Protein AF-A0A1H4GAB3-F1 (afdb_monomer)

Solvent-accessible surface area (backbone atoms only — not comparable to full-atom values): 7326 Å² total; per-residue (Å²): 144,72,81,86,71,78,68,87,89,89,73,86,90,67,103,61,86,78,72,43,73,64,58,60,51,48,52,50,49,48,58,62,73,62,64,59,84,82,73,85,78,91,71,59,68,68,58,52,49,51,49,40,30,47,76,73,65,69,57,64,58,93,62,44,6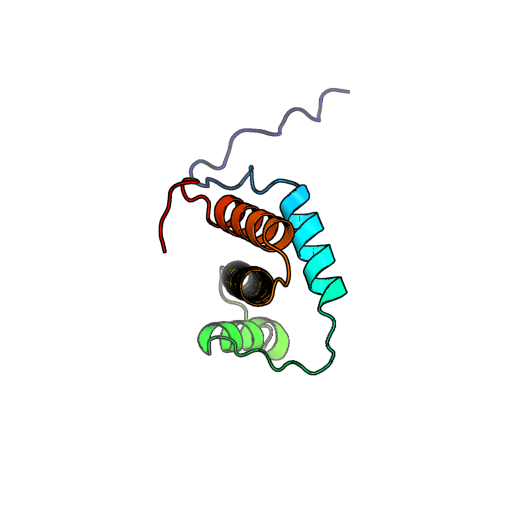8,57,52,48,52,53,54,50,49,57,51,50,52,52,51,52,52,49,52,39,50,49,51,29,75,67,41,92,45,71,69,59,22,50,52,31,47,49,58,46,33,67,71,68,72,51,63,92,84,66,81,132

Secondary structure (DSSP, 8-state):
--TT---S-S--S---TTS-HHHHHHHHHHHHHT--TT------HHHHHHHHHHHTS--PPTTHHHHHHHHHHHHHHHHHHHHHHHHHHH-SSHHHHHHHHHHHHHHHT--TT---

pLDDT: mean 71.31, std 19.19, range [31.7, 94.88]

Mean predicted aligned error: 12.26 Å

Foldseek 3Di:
DPPPPPPDDDDDDDPPPPCDPVVVVVLVVCVVVPPPPPDDADADPVLVVLVCCVPPVVNHDPCSVVVNVVRVVVSSLVVVLVVLVVQLVPPPDPVSNVVSLVVNCVSVVHDPPDDD

Sequence (116 aa):
MVIYLIYVFSCDDYDGIFYTIEYRHYRHSILKGNKKMGKQVQIPYELFMDLVYLFVLEIPDEGTHEKIVDGLNKKIDKIIMHELYEKYKTAPTEEEREKARQEYIDKRGVFENFRW

Radius of gyration: 18.62 Å; Cα contacts (8 Å, |Δi|>4): 46; chains: 1; bounding box: 51×41×44 Å

Structure (mmCIF, N/CA/C/O backbone):
data_AF-A0A1H4GAB3-F1
#
_entry.id   AF-A0A1H4GAB3-F1
#
loop_
_atom_site.group_PDB
_atom_site.id
_atom_site.type_symbol
_atom_site.label_atom_id
_atom_site.label_alt_id
_atom_site.label_comp_id
_atom_site.label_asym_id
_atom_site.label_entity_id
_atom_site.label_seq_id
_atom_site.pdbx_PDB_ins_code
_atom_site.Cartn_x
_atom_site.Cartn_y
_atom_site.Cartn_z
_atom_site.occupancy
_atom_site.B_iso_or_equiv
_atom_site.auth_seq_id
_atom_site.auth_comp_id
_atom_site.auth_asym_id
_atom_site.auth_atom_id
_atom_site.pdbx_PDB_model_num
ATOM 1 N N . MET A 1 1 ? 36.286 19.489 8.077 1.00 45.97 1 MET A N 1
ATOM 2 C CA . MET A 1 1 ? 35.202 18.998 8.957 1.00 45.97 1 MET A CA 1
ATOM 3 C C . MET A 1 1 ? 33.907 19.801 8.739 1.00 45.97 1 MET A C 1
ATOM 5 O O . MET A 1 1 ? 33.292 20.225 9.701 1.00 45.97 1 MET A O 1
ATOM 9 N N . VAL A 1 2 ? 33.503 20.033 7.474 1.00 34.25 2 VAL A N 1
ATOM 10 C CA . VAL A 1 2 ? 32.290 20.814 7.103 1.00 34.25 2 VAL A CA 1
ATOM 11 C C . VAL A 1 2 ? 31.650 20.285 5.794 1.00 34.25 2 VAL A C 1
ATOM 13 O O . VAL A 1 2 ? 30.894 20.976 5.134 1.00 34.25 2 VAL A O 1
ATOM 16 N N . ILE A 1 3 ? 31.945 19.044 5.379 1.00 38.69 3 ILE A N 1
ATOM 17 C CA . ILE A 1 3 ? 31.460 18.493 4.088 1.00 38.69 3 ILE A CA 1
ATOM 18 C C . ILE A 1 3 ? 30.063 17.834 4.226 1.00 38.69 3 ILE A C 1
ATOM 20 O O . ILE A 1 3 ? 29.459 17.427 3.245 1.00 38.69 3 ILE A O 1
ATOM 24 N N . TYR A 1 4 ? 29.476 17.801 5.428 1.00 37.25 4 TYR A N 1
ATOM 25 C CA . TYR A 1 4 ? 28.136 17.234 5.673 1.00 37.25 4 TYR A CA 1
ATOM 26 C C . TYR A 1 4 ? 26.968 18.218 5.459 1.00 37.25 4 TYR A C 1
ATOM 28 O O . TYR A 1 4 ? 25.848 17.941 5.875 1.00 37.25 4 TYR A O 1
ATOM 36 N N . LEU A 1 5 ? 27.208 19.361 4.811 1.00 33.25 5 LEU A N 1
ATOM 37 C CA . LEU A 1 5 ? 26.214 20.425 4.599 1.00 33.25 5 LEU A CA 1
ATOM 38 C C . LEU A 1 5 ? 25.865 20.650 3.117 1.00 33.25 5 LEU A C 1
ATOM 40 O O . LEU A 1 5 ? 25.513 21.753 2.723 1.00 33.25 5 LEU A O 1
ATOM 44 N N . ILE A 1 6 ? 25.933 19.595 2.300 1.00 38.66 6 ILE A N 1
ATOM 45 C CA . ILE A 1 6 ? 25.318 19.564 0.957 1.00 38.66 6 ILE A CA 1
ATOM 46 C C . ILE A 1 6 ? 24.215 18.494 0.934 1.00 38.66 6 ILE A C 1
ATOM 48 O O . ILE A 1 6 ? 24.061 17.708 0.006 1.00 38.66 6 ILE A O 1
ATOM 52 N N . TYR A 1 7 ? 23.468 18.427 2.034 1.00 36.25 7 TYR A N 1
ATOM 53 C CA . TYR A 1 7 ? 22.049 18.121 1.953 1.00 36.25 7 TYR A CA 1
ATOM 54 C C . TYR A 1 7 ? 21.365 19.443 1.588 1.00 36.25 7 TYR A C 1
ATOM 56 O O . TYR A 1 7 ? 21.789 20.490 2.068 1.00 36.25 7 TYR A O 1
ATOM 64 N N . VAL A 1 8 ? 20.291 19.373 0.813 1.00 39.09 8 VAL A N 1
ATOM 65 C CA . VAL A 1 8 ? 19.452 20.482 0.336 1.00 39.09 8 VAL A CA 1
ATOM 66 C C . VAL A 1 8 ? 19.890 21.104 -1.010 1.00 39.09 8 VAL A C 1
ATOM 68 O O . VAL A 1 8 ? 20.992 21.616 -1.167 1.00 39.09 8 VAL A O 1
ATOM 71 N N . PHE A 1 9 ? 18.928 21.082 -1.943 1.00 31.70 9 PHE A N 1
ATOM 72 C CA . PHE A 1 9 ? 18.846 21.749 -3.253 1.00 31.70 9 PHE A CA 1
ATOM 73 C C . PHE A 1 9 ? 19.380 21.036 -4.508 1.00 31.70 9 PHE A C 1
ATOM 75 O O . PHE A 1 9 ? 20.269 21.522 -5.201 1.00 31.70 9 PHE A O 1
ATOM 82 N N . SER A 1 10 ? 18.712 19.940 -4.889 1.00 31.88 10 SER A N 1
ATOM 83 C CA . SER A 1 10 ? 18.075 19.842 -6.223 1.00 31.88 10 SER A CA 1
ATOM 84 C C . SER A 1 10 ? 17.135 18.636 -6.288 1.00 31.88 10 SER A C 1
ATOM 86 O O . SER A 1 10 ? 17.535 17.547 -6.686 1.00 31.88 10 SER A O 1
ATOM 88 N N . CYS A 1 11 ? 15.897 18.836 -5.847 1.00 32.53 11 CYS A N 1
ATOM 89 C CA . CYS A 1 11 ? 14.709 18.092 -6.276 1.00 32.53 11 CYS A CA 1
ATOM 90 C C . CYS A 1 11 ? 13.516 18.935 -5.831 1.00 32.53 11 CYS A C 1
ATOM 92 O O . CYS A 1 11 ? 13.011 18.774 -4.721 1.00 32.53 11 CYS A O 1
ATOM 94 N N . ASP A 1 12 ? 13.154 19.903 -6.667 1.00 38.38 12 ASP A N 1
ATOM 95 C CA . ASP A 1 12 ? 11.823 20.488 -6.621 1.00 38.38 12 ASP A CA 1
ATOM 96 C C . ASP A 1 12 ? 10.836 19.411 -7.109 1.00 38.38 12 ASP A C 1
ATOM 98 O O . ASP A 1 12 ? 11.133 18.687 -8.060 1.00 38.38 12 ASP A O 1
ATOM 102 N N . ASP A 1 13 ? 9.710 19.301 -6.402 1.00 40.03 13 ASP A N 1
ATOM 103 C CA . ASP A 1 13 ? 8.580 18.379 -6.602 1.00 40.03 13 ASP A CA 1
ATOM 104 C C . ASP A 1 13 ? 8.736 16.931 -6.108 1.00 40.03 13 ASP A C 1
ATOM 106 O O . ASP A 1 13 ? 8.669 15.999 -6.893 1.00 40.03 13 ASP A O 1
ATOM 110 N N . TYR A 1 14 ? 8.827 16.717 -4.788 1.00 37.03 14 TYR A N 1
ATOM 111 C CA . TYR A 1 14 ? 8.202 15.554 -4.129 1.00 37.03 14 TYR A CA 1
ATOM 112 C C . TYR A 1 14 ? 8.000 15.825 -2.629 1.00 37.03 14 TYR A C 1
ATOM 114 O O . TYR A 1 14 ? 8.960 15.997 -1.874 1.00 37.03 14 TYR A O 1
ATOM 122 N N . ASP A 1 15 ? 6.743 15.768 -2.183 1.00 41.25 15 ASP A N 1
ATOM 123 C CA . ASP A 1 15 ? 6.280 15.712 -0.786 1.00 41.25 15 ASP A CA 1
ATOM 124 C C . ASP A 1 15 ? 6.744 14.415 -0.070 1.00 41.25 15 ASP A C 1
ATOM 126 O O . ASP A 1 15 ? 5.943 13.603 0.395 1.00 41.25 15 ASP A O 1
ATOM 130 N N . GLY A 1 16 ? 8.053 14.141 -0.046 1.00 38.84 16 GLY A N 1
ATOM 131 C CA . GLY A 1 16 ? 8.583 12.786 0.164 1.00 38.84 16 GLY A CA 1
ATOM 132 C C . GLY A 1 16 ? 9.556 12.591 1.326 1.00 38.84 16 GLY A C 1
ATOM 133 O O . GLY A 1 16 ? 9.875 11.450 1.654 1.00 38.84 16 GLY A O 1
ATOM 134 N N . ILE A 1 17 ? 10.041 13.651 1.980 1.00 34.53 17 ILE A N 1
ATOM 135 C CA . ILE A 1 17 ? 11.121 13.522 2.987 1.00 34.53 17 ILE A CA 1
ATOM 136 C C . ILE A 1 17 ? 10.583 13.420 4.429 1.00 34.53 17 ILE A C 1
ATOM 138 O O . ILE A 1 17 ? 11.324 13.107 5.358 1.00 34.53 17 ILE A O 1
ATOM 142 N N . PHE A 1 18 ? 9.266 13.541 4.621 1.00 32.56 18 PHE A N 1
ATOM 143 C CA . PHE A 1 18 ? 8.596 13.274 5.901 1.00 32.56 18 PHE A CA 1
ATOM 144 C C . PHE A 1 18 ? 7.858 11.921 5.932 1.00 32.56 18 PHE A C 1
ATOM 146 O O . PHE A 1 18 ? 6.948 11.719 6.726 1.00 32.56 18 PHE A O 1
ATOM 153 N N . TYR A 1 19 ? 8.270 10.942 5.118 1.00 41.41 19 TYR A N 1
ATOM 154 C CA . TYR A 1 19 ? 8.019 9.530 5.434 1.00 41.41 19 TYR A CA 1
ATOM 155 C C . TYR A 1 19 ? 9.003 9.119 6.536 1.00 41.41 19 TYR A C 1
ATOM 157 O O . TYR A 1 19 ? 10.085 8.591 6.282 1.00 41.41 19 TYR A O 1
ATOM 165 N N . THR A 1 20 ? 8.663 9.480 7.772 1.00 41.75 20 THR A N 1
ATOM 166 C CA . THR A 1 20 ? 9.541 9.412 8.943 1.00 41.75 20 THR A CA 1
ATOM 167 C C . THR A 1 20 ? 10.111 8.006 9.176 1.00 41.75 20 THR A C 1
ATOM 169 O O . THR A 1 20 ? 9.541 6.980 8.801 1.00 41.75 20 THR A O 1
ATOM 172 N N . ILE A 1 21 ? 11.269 7.946 9.837 1.00 50.56 21 ILE A N 1
ATOM 173 C CA . ILE A 1 21 ? 11.984 6.718 10.233 1.00 50.56 21 ILE A CA 1
ATOM 174 C C . ILE A 1 21 ? 11.058 5.698 10.934 1.00 50.56 21 ILE A C 1
ATOM 176 O O . ILE A 1 21 ? 11.239 4.486 10.782 1.00 50.56 21 ILE A O 1
ATOM 180 N N . GLU A 1 22 ? 10.023 6.174 11.630 1.00 46.62 22 GLU A N 1
ATOM 181 C CA . GLU A 1 22 ? 8.980 5.354 12.253 1.00 46.62 22 GLU A CA 1
ATOM 182 C C . GLU A 1 22 ? 8.183 4.523 11.241 1.00 46.62 22 GLU A C 1
ATOM 184 O O . GLU A 1 22 ? 7.903 3.351 11.491 1.00 46.62 22 GLU A O 1
ATOM 189 N N . TYR A 1 23 ? 7.888 5.067 10.057 1.00 53.12 23 TYR A N 1
ATOM 190 C CA . TYR A 1 23 ? 7.148 4.367 9.007 1.00 53.12 23 TYR A CA 1
ATOM 191 C C . TYR A 1 23 ? 7.940 3.181 8.446 1.00 53.12 23 TYR A C 1
ATOM 193 O O . TYR A 1 23 ? 7.383 2.098 8.243 1.00 53.12 23 TYR A O 1
ATOM 201 N N . ARG A 1 24 ? 9.259 3.344 8.264 1.00 57.72 24 ARG A N 1
ATOM 202 C CA . ARG A 1 24 ? 10.162 2.254 7.858 1.00 57.72 24 ARG A CA 1
ATOM 203 C C . ARG A 1 24 ? 10.277 1.194 8.962 1.00 57.72 24 ARG A C 1
ATOM 205 O O . ARG A 1 24 ? 10.242 0.003 8.654 1.00 57.72 24 ARG A O 1
ATOM 212 N N . HIS A 1 25 ? 10.357 1.604 10.232 1.00 56.56 25 HIS A N 1
ATOM 213 C CA . HIS A 1 25 ? 10.415 0.688 11.379 1.00 56.56 25 HIS A CA 1
ATOM 214 C C . HIS A 1 25 ? 9.115 -0.116 11.548 1.00 56.56 25 HIS A C 1
ATOM 216 O O . HIS A 1 25 ? 9.159 -1.335 11.710 1.00 56.56 25 HIS A O 1
ATOM 222 N N . TYR A 1 26 ? 7.960 0.539 11.428 1.00 61.62 26 TYR A N 1
ATOM 223 C CA . TYR A 1 26 ? 6.640 -0.088 11.486 1.00 61.62 26 TYR A CA 1
ATOM 224 C C . TYR A 1 26 ? 6.399 -1.041 10.311 1.00 61.62 26 TYR A C 1
ATOM 226 O O . TYR A 1 26 ? 5.919 -2.158 10.481 1.00 61.62 26 TYR A O 1
ATOM 234 N N . ARG A 1 27 ? 6.769 -0.634 9.093 1.00 66.75 27 ARG A N 1
ATOM 235 C CA . ARG A 1 27 ? 6.694 -1.497 7.907 1.00 66.75 27 ARG A CA 1
ATOM 236 C C . ARG A 1 27 ? 7.537 -2.757 8.095 1.00 66.75 27 ARG A C 1
ATOM 238 O O . ARG A 1 27 ? 7.082 -3.852 7.781 1.00 66.75 27 ARG A O 1
ATOM 245 N N . HIS A 1 28 ? 8.730 -2.620 8.671 1.00 64.75 28 HIS A N 1
ATOM 246 C CA . HIS A 1 28 ? 9.597 -3.751 9.001 1.00 64.75 28 HIS A CA 1
ATOM 247 C C . HIS A 1 28 ? 9.020 -4.643 10.108 1.00 64.75 28 HIS A C 1
ATOM 249 O O . HIS A 1 28 ? 9.109 -5.865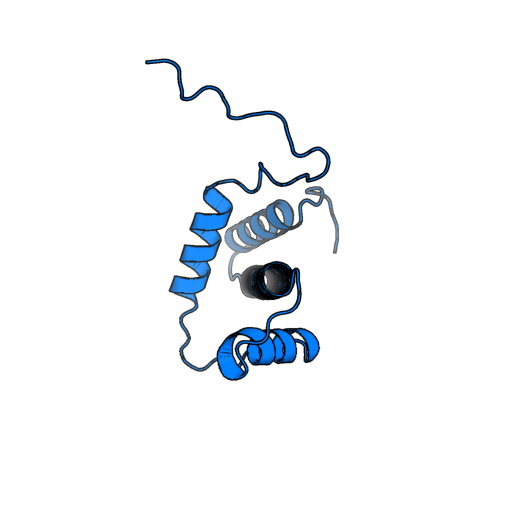 10.004 1.00 64.75 28 HIS A O 1
ATOM 255 N N . SER A 1 29 ? 8.406 -4.068 11.148 1.00 62.38 29 SER A N 1
ATOM 256 C CA . SER A 1 29 ? 7.807 -4.832 12.251 1.00 62.38 29 SER A CA 1
ATOM 257 C C . SER A 1 29 ? 6.540 -5.580 11.825 1.00 62.38 29 SER A C 1
ATOM 259 O O . SER A 1 29 ? 6.391 -6.749 12.180 1.00 62.38 29 SER A O 1
ATOM 261 N N . ILE A 1 30 ? 5.685 -4.976 10.993 1.00 63.09 30 ILE A N 1
ATOM 262 C CA . ILE A 1 30 ? 4.508 -5.632 10.406 1.00 63.09 30 ILE A CA 1
ATOM 263 C C . ILE A 1 30 ? 4.921 -6.738 9.439 1.00 63.09 30 ILE A C 1
ATOM 265 O O . ILE A 1 30 ? 4.453 -7.864 9.583 1.00 63.09 30 ILE A O 1
ATOM 269 N N . LEU A 1 31 ? 5.845 -6.477 8.507 1.00 65.12 31 LEU A N 1
ATOM 270 C CA . LEU A 1 31 ? 6.317 -7.511 7.578 1.00 65.12 31 LEU A CA 1
ATOM 271 C C . LEU A 1 31 ? 7.003 -8.678 8.311 1.00 65.12 31 LEU A C 1
ATOM 273 O O . LEU A 1 31 ? 6.857 -9.829 7.903 1.00 65.12 31 LEU A O 1
ATOM 277 N N . LYS A 1 32 ? 7.705 -8.416 9.423 1.00 6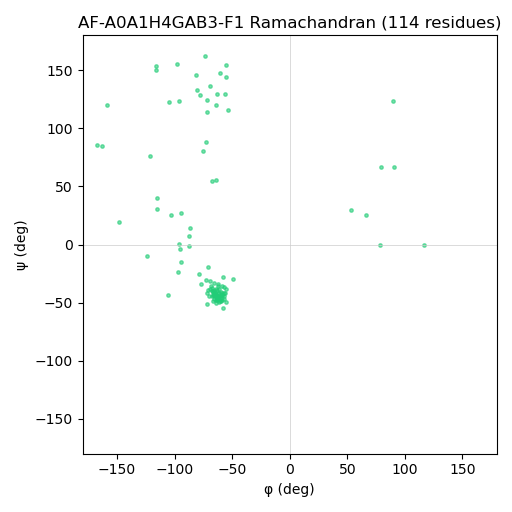3.62 32 LYS A N 1
ATOM 278 C CA . LYS A 1 32 ? 8.263 -9.470 10.287 1.00 63.62 32 LYS A CA 1
ATOM 279 C C . LYS A 1 32 ? 7.196 -10.221 11.087 1.00 63.62 32 LYS A C 1
ATOM 281 O O . LYS A 1 32 ? 7.289 -11.442 11.195 1.00 63.62 32 LYS A O 1
ATOM 286 N N . GLY A 1 33 ? 6.206 -9.521 11.644 1.00 56.81 33 GLY A N 1
ATOM 287 C CA . GLY A 1 33 ? 5.130 -10.102 12.455 1.00 56.81 33 GLY A CA 1
ATOM 288 C C . GLY A 1 33 ? 4.101 -10.887 11.637 1.00 56.81 33 GLY A C 1
ATOM 289 O O . GLY A 1 33 ? 3.569 -11.887 12.110 1.00 56.81 33 GLY A O 1
ATOM 290 N N . ASN A 1 34 ? 3.875 -10.496 10.380 1.00 58.34 34 ASN A N 1
ATOM 291 C CA . ASN A 1 34 ? 2.974 -11.165 9.441 1.00 58.34 34 ASN A CA 1
ATOM 292 C C . ASN A 1 34 ? 3.689 -12.168 8.530 1.00 58.34 34 ASN A C 1
ATOM 294 O O . ASN A 1 34 ? 3.200 -12.472 7.441 1.00 58.34 34 ASN A O 1
ATOM 298 N N . LYS A 1 35 ? 4.815 -12.744 8.976 1.00 54.91 35 LYS A N 1
ATOM 299 C CA . LYS A 1 35 ? 5.466 -13.891 8.324 1.00 54.91 35 LYS A CA 1
ATOM 300 C C . LYS A 1 35 ? 4.595 -15.158 8.439 1.00 54.91 35 LYS A C 1
ATOM 302 O O . LYS A 1 35 ? 5.034 -16.200 8.911 1.00 54.91 35 LYS A O 1
ATOM 307 N N . LYS A 1 36 ? 3.336 -15.091 8.000 1.00 57.19 36 LYS A N 1
ATOM 308 C CA . LYS A 1 36 ? 2.515 -16.247 7.652 1.00 57.19 36 LYS A CA 1
ATOM 309 C C . LYS A 1 36 ? 3.072 -16.776 6.336 1.00 57.19 36 LYS A C 1
ATOM 311 O O . LYS A 1 36 ? 2.676 -16.337 5.257 1.00 57.19 36 LYS A O 1
ATOM 316 N N . MET A 1 37 ? 4.058 -17.664 6.440 1.00 48.72 37 MET A N 1
ATOM 317 C CA . MET A 1 37 ? 4.583 -18.391 5.288 1.00 48.72 37 MET A CA 1
ATOM 318 C C . MET A 1 37 ? 3.403 -19.077 4.584 1.00 48.72 37 MET A C 1
ATOM 320 O O . MET A 1 37 ? 2.727 -19.897 5.198 1.00 48.72 37 MET A O 1
ATOM 324 N N . GLY A 1 38 ? 3.105 -18.680 3.342 1.00 58.19 38 GLY A N 1
ATOM 325 C CA . GLY A 1 38 ? 2.036 -19.279 2.530 1.00 58.19 38 GLY A CA 1
ATOM 326 C C . GLY A 1 38 ? 0.860 -18.373 2.143 1.00 58.19 38 GLY A C 1
ATOM 327 O O . GLY A 1 38 ? -0.030 -18.837 1.436 1.00 58.19 38 GLY A O 1
ATOM 328 N N . LYS A 1 39 ? 0.821 -17.090 2.536 1.00 71.31 39 LYS A N 1
ATOM 329 C CA . LYS A 1 39 ? -0.176 -16.156 1.975 1.00 71.31 39 LYS A CA 1
ATOM 330 C C . LYS A 1 39 ? 0.172 -15.824 0.519 1.00 71.31 39 LYS A C 1
ATOM 332 O O . LYS A 1 39 ? 1.177 -15.166 0.259 1.00 71.31 39 LYS A O 1
ATOM 337 N N . GLN A 1 40 ? -0.672 -16.246 -0.420 1.00 79.88 40 GLN A N 1
ATOM 338 C CA . GLN A 1 40 ? -0.554 -15.843 -1.821 1.00 79.88 40 GLN A CA 1
ATOM 339 C C . GLN A 1 40 ? -0.970 -14.375 -1.974 1.00 79.88 40 GLN A C 1
ATOM 341 O O . GLN A 1 40 ? -2.073 -13.984 -1.594 1.00 79.88 40 GLN A O 1
ATOM 346 N N . VAL A 1 41 ? -0.082 -13.558 -2.540 1.00 82.19 41 VAL A N 1
ATOM 347 C CA . VAL A 1 41 ? -0.327 -12.133 -2.781 1.00 82.19 41 VAL A CA 1
ATOM 348 C C . VAL A 1 41 ? -0.587 -11.921 -4.268 1.00 82.19 41 VAL A C 1
ATOM 350 O O . VAL A 1 41 ? 0.252 -12.247 -5.099 1.00 82.19 41 VAL A O 1
ATOM 353 N N . GLN A 1 42 ? -1.745 -11.351 -4.606 1.00 89.50 42 GLN A N 1
ATOM 354 C CA . GLN A 1 42 ? -2.047 -10.944 -5.980 1.00 89.50 42 GLN A CA 1
ATOM 355 C C . GLN A 1 42 ? -1.341 -9.628 -6.313 1.00 89.50 42 GLN A C 1
ATOM 357 O O . GLN A 1 42 ? -1.493 -8.644 -5.581 1.00 89.50 42 GLN A O 1
ATOM 362 N N . ILE A 1 43 ? -0.612 -9.596 -7.423 1.00 91.19 43 ILE A N 1
ATOM 363 C CA . ILE A 1 43 ? 0.039 -8.396 -7.956 1.00 91.19 43 ILE A CA 1
ATOM 364 C C . ILE A 1 43 ? -0.559 -8.038 -9.322 1.00 91.19 43 ILE A C 1
ATOM 366 O O . ILE A 1 43 ? -1.029 -8.939 -10.020 1.00 91.19 43 ILE A O 1
ATOM 370 N N . PRO A 1 44 ? -0.591 -6.746 -9.699 1.00 92.12 44 PRO A N 1
ATOM 371 C CA . PRO A 1 44 ? -0.993 -6.340 -11.041 1.00 92.12 44 PRO A CA 1
ATOM 372 C C . PRO A 1 44 ? -0.142 -7.031 -12.108 1.00 92.12 44 PRO A C 1
ATOM 374 O O . PRO A 1 44 ? 1.057 -7.228 -11.906 1.00 92.12 44 PRO A O 1
ATOM 377 N N . TYR A 1 45 ? -0.760 -7.367 -13.240 1.00 92.88 45 TYR A N 1
ATOM 378 C CA . TYR A 1 45 ? -0.075 -8.047 -14.340 1.00 92.88 45 TYR A CA 1
ATOM 379 C C . TYR A 1 45 ? 1.109 -7.233 -14.875 1.00 92.88 45 TYR A C 1
ATOM 381 O O . TYR A 1 45 ? 2.189 -7.780 -15.049 1.00 92.88 45 TYR A O 1
ATOM 389 N N . GLU A 1 46 ? 0.935 -5.923 -15.050 1.00 92.94 46 GLU A N 1
ATOM 390 C CA . GLU A 1 46 ? 1.994 -5.019 -15.519 1.00 92.94 46 GLU A CA 1
ATOM 391 C C . GLU A 1 46 ? 3.213 -5.048 -14.589 1.00 92.94 46 GLU A C 1
ATOM 393 O O . GLU A 1 46 ? 4.324 -5.296 -15.039 1.00 92.94 46 GLU A O 1
ATOM 398 N N . LEU A 1 47 ? 2.992 -4.948 -13.273 1.00 93.56 47 LEU A N 1
ATOM 399 C CA . LEU A 1 47 ? 4.065 -5.038 -12.279 1.00 93.56 47 LEU A CA 1
ATOM 400 C C . LEU A 1 47 ? 4.770 -6.403 -12.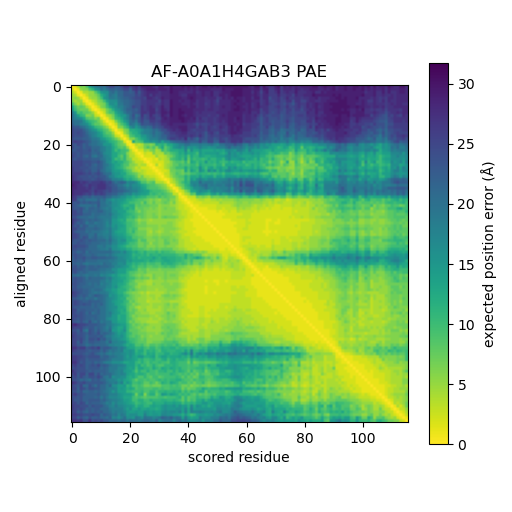308 1.00 93.56 47 LEU A C 1
ATOM 402 O O . LEU A 1 47 ? 5.974 -6.486 -12.088 1.00 93.56 47 LEU A O 1
ATOM 406 N N . PHE A 1 48 ? 4.032 -7.487 -12.561 1.00 94.88 48 PHE A N 1
ATOM 407 C CA . PHE A 1 48 ? 4.636 -8.805 -12.746 1.00 94.88 48 PHE A CA 1
ATOM 408 C C . PHE A 1 48 ? 5.504 -8.861 -14.007 1.00 94.88 48 PHE A C 1
ATOM 410 O O . PHE A 1 48 ? 6.603 -9.404 -13.954 1.00 94.88 48 PHE A O 1
ATOM 417 N N . MET A 1 49 ? 5.044 -8.282 -15.116 1.00 94.12 49 MET A N 1
ATOM 418 C CA . MET A 1 49 ? 5.824 -8.227 -16.350 1.00 94.12 49 MET A CA 1
ATOM 419 C C . MET A 1 49 ? 7.090 -7.391 -16.174 1.00 94.12 49 MET A C 1
ATOM 421 O O . MET A 1 49 ? 8.156 -7.862 -16.554 1.00 94.12 49 MET A O 1
ATOM 425 N N . ASP A 1 50 ? 7.014 -6.235 -15.512 1.00 93.62 50 ASP A N 1
ATOM 426 C CA . ASP A 1 50 ? 8.193 -5.421 -15.190 1.00 93.62 50 ASP A CA 1
ATOM 427 C C . ASP A 1 50 ? 9.221 -6.226 -14.376 1.00 93.62 50 ASP A C 1
ATOM 429 O O . ASP A 1 50 ? 10.422 -6.191 -14.652 1.00 93.62 50 ASP A O 1
ATOM 433 N N . LEU A 1 51 ? 8.754 -7.024 -13.407 1.00 94.12 51 LEU A N 1
ATOM 434 C CA . LEU A 1 51 ? 9.612 -7.937 -12.648 1.00 94.12 51 LEU A CA 1
ATOM 435 C C . LEU A 1 51 ? 10.251 -9.013 -13.540 1.00 94.12 51 LEU A C 1
ATOM 437 O O . LEU A 1 51 ? 11.420 -9.338 -13.344 1.00 94.12 51 L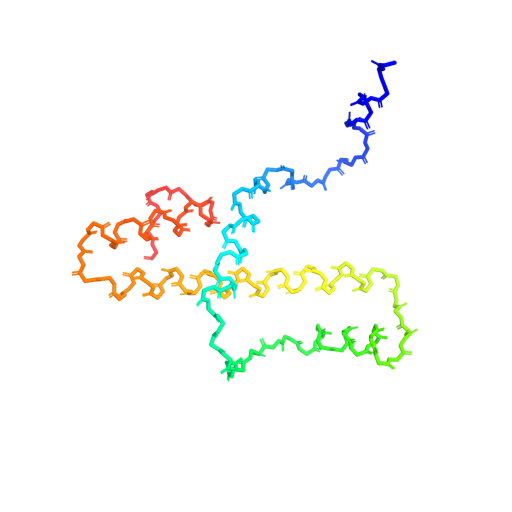EU A O 1
ATOM 441 N N . VAL A 1 52 ? 9.521 -9.561 -14.516 1.00 94.50 52 VAL A N 1
ATOM 442 C CA . VAL A 1 52 ? 10.060 -10.531 -15.485 1.00 94.50 52 VAL A CA 1
ATOM 443 C C . VAL A 1 52 ? 11.114 -9.879 -16.383 1.00 94.50 52 VAL A C 1
ATOM 445 O O . VAL A 1 52 ? 12.198 -10.439 -16.543 1.00 94.50 52 VAL A O 1
ATOM 448 N N . TYR A 1 53 ? 10.839 -8.692 -16.924 1.00 91.50 53 TYR A N 1
ATOM 449 C CA . TYR A 1 53 ? 11.788 -7.951 -17.756 1.00 91.50 53 TYR A CA 1
ATOM 450 C C . TYR A 1 53 ? 13.087 -7.654 -17.008 1.00 91.50 53 TYR A C 1
ATOM 452 O O . TYR A 1 53 ? 14.172 -7.881 -17.543 1.00 91.50 53 TYR A O 1
ATOM 460 N N . LEU A 1 54 ? 12.980 -7.235 -15.744 1.00 93.25 54 LEU A N 1
ATOM 461 C CA . LEU A 1 54 ? 14.140 -6.923 -14.919 1.00 93.25 54 LEU A CA 1
ATOM 462 C C . LEU A 1 54 ? 14.927 -8.172 -14.488 1.00 93.25 54 LEU A C 1
ATOM 464 O O . LEU A 1 54 ? 16.144 -8.194 -14.634 1.00 93.25 54 LEU A O 1
ATOM 468 N N . PHE A 1 55 ? 14.264 -9.185 -13.919 1.00 92.25 55 PHE A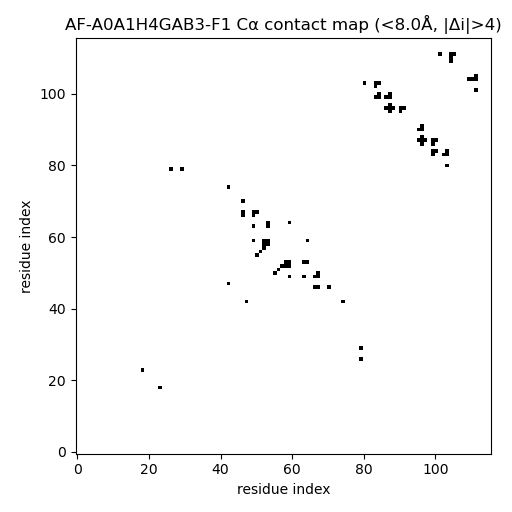 N 1
ATOM 469 C CA . PHE A 1 55 ? 14.950 -10.292 -13.231 1.00 92.25 55 PHE A CA 1
ATOM 470 C C . PHE A 1 55 ? 15.151 -11.552 -14.070 1.00 92.25 55 PHE A C 1
ATOM 472 O O . PHE A 1 55 ? 16.010 -12.361 -13.731 1.00 92.25 55 PHE A O 1
ATOM 479 N N . VAL A 1 56 ? 14.335 -11.770 -15.103 1.00 94.00 56 VAL A N 1
ATOM 480 C CA . VAL A 1 56 ? 14.387 -12.999 -15.914 1.00 94.00 56 VAL A CA 1
ATOM 481 C C . VAL A 1 56 ? 15.021 -12.727 -17.265 1.00 94.00 56 VAL A C 1
ATOM 483 O O . VAL A 1 56 ? 15.820 -13.527 -17.739 1.00 94.00 56 VAL A O 1
ATOM 486 N N . LEU A 1 57 ? 14.641 -11.617 -17.894 1.00 92.88 57 LEU A N 1
ATOM 487 C CA . LEU A 1 57 ? 15.110 -11.276 -19.233 1.00 92.88 57 LEU A CA 1
ATOM 488 C C . LEU A 1 57 ? 16.336 -10.361 -19.218 1.00 92.88 57 LEU A C 1
ATOM 490 O O . LEU A 1 57 ? 16.980 -10.248 -20.251 1.00 92.88 57 LEU A O 1
ATOM 494 N N . GLU A 1 58 ? 16.656 -9.739 -18.077 1.00 89.69 58 GLU A N 1
ATOM 495 C CA . GLU A 1 58 ? 17.759 -8.776 -17.924 1.00 89.69 58 GLU A CA 1
ATOM 496 C C . GLU A 1 58 ? 17.701 -7.621 -18.947 1.00 89.69 58 GLU A C 1
ATOM 498 O O . GLU A 1 58 ? 18.720 -7.044 -19.322 1.00 89.69 58 GLU A O 1
ATOM 503 N N . ILE A 1 59 ? 16.491 -7.255 -19.389 1.00 88.81 59 ILE A N 1
ATOM 504 C CA . ILE A 1 59 ? 16.235 -6.171 -20.350 1.00 88.81 59 ILE A CA 1
ATOM 505 C C . ILE A 1 59 ? 15.313 -5.145 -19.677 1.00 88.81 59 ILE A C 1
ATOM 507 O O . ILE A 1 59 ? 14.105 -5.147 -19.916 1.00 88.81 59 ILE A O 1
ATOM 511 N N . PRO A 1 60 ? 15.840 -4.305 -18.770 1.00 82.94 60 PRO A N 1
ATOM 512 C CA . PRO A 1 60 ? 15.061 -3.229 -18.182 1.00 82.94 60 PRO A CA 1
ATOM 513 C C . PRO 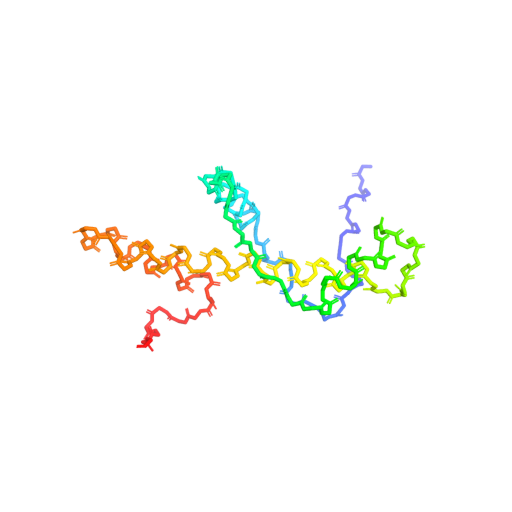A 1 60 ? 14.997 -2.019 -19.119 1.00 82.94 60 PRO A C 1
ATOM 515 O O . PRO A 1 60 ? 16.026 -1.532 -19.589 1.00 82.94 60 PRO A O 1
ATOM 518 N N . ASP A 1 61 ? 13.798 -1.472 -19.304 1.00 84.94 61 ASP A N 1
ATOM 519 C CA . ASP A 1 61 ? 13.624 -0.134 -19.873 1.00 84.94 61 ASP A CA 1
ATOM 520 C C . ASP A 1 61 ? 14.016 0.943 -18.847 1.00 84.94 61 ASP A C 1
ATOM 522 O O . ASP A 1 61 ? 14.035 0.702 -17.629 1.00 84.94 61 ASP A O 1
ATOM 526 N N . GLU A 1 62 ? 14.260 2.165 -19.319 1.00 87.31 62 GLU A N 1
ATOM 527 C CA . GLU A 1 62 ? 14.487 3.317 -18.447 1.00 87.31 62 GLU A CA 1
ATOM 528 C C . GLU A 1 62 ? 13.299 3.515 -17.484 1.00 87.31 62 GLU A C 1
ATOM 530 O O . GLU A 1 62 ? 12.128 3.495 -17.870 1.00 87.31 62 GLU A O 1
ATOM 535 N N . GLY A 1 63 ? 13.595 3.641 -16.188 1.00 85.19 63 GLY A N 1
ATOM 536 C CA . GLY A 1 63 ? 12.577 3.787 -15.141 1.00 85.19 63 GLY A CA 1
ATOM 537 C C . GLY A 1 63 ? 11.872 2.492 -14.708 1.00 85.19 63 GLY A C 1
ATOM 538 O O . GLY A 1 63 ? 11.060 2.536 -13.786 1.00 85.19 63 GLY A O 1
ATOM 539 N N . THR A 1 64 ? 12.191 1.324 -15.284 1.00 86.75 64 THR A N 1
ATOM 540 C CA . THR A 1 64 ? 11.598 0.028 -14.871 1.00 86.75 64 THR A CA 1
ATOM 541 C C . THR A 1 64 ? 11.803 -0.246 -13.382 1.00 86.75 64 THR A C 1
ATOM 543 O O . THR A 1 64 ? 10.883 -0.662 -12.680 1.00 86.75 64 THR A O 1
ATOM 546 N N . HIS A 1 65 ? 12.998 0.045 -12.862 1.00 86.62 65 HIS A N 1
ATOM 547 C CA . HIS A 1 65 ? 13.296 -0.148 -11.445 1.00 86.62 65 HIS A CA 1
ATOM 548 C C . HIS A 1 65 ? 12.410 0.720 -10.540 1.00 86.62 65 HIS A C 1
ATOM 550 O O . HIS A 1 65 ? 11.861 0.229 -9.556 1.00 86.62 65 HIS A O 1
ATOM 556 N N . GLU A 1 66 ? 12.235 1.993 -10.891 1.00 87.88 66 GLU A N 1
ATOM 557 C CA . GLU A 1 66 ? 11.409 2.926 -10.126 1.00 87.88 66 GLU A CA 1
ATOM 558 C C . GLU A 1 66 ? 9.936 2.502 -10.132 1.00 87.88 66 GLU A C 1
ATOM 560 O O . GLU A 1 66 ? 9.318 2.429 -9.069 1.00 87.88 66 GLU A O 1
ATOM 565 N N . LYS A 1 67 ? 9.407 2.102 -11.298 1.00 87.88 67 LYS A N 1
ATOM 566 C CA . LYS A 1 67 ? 8.046 1.556 -11.436 1.00 87.88 67 LYS A CA 1
ATOM 567 C C . LYS A 1 67 ? 7.824 0.332 -10.551 1.00 87.88 67 LYS A C 1
ATOM 569 O O . LYS A 1 67 ? 6.806 0.243 -9.863 1.00 87.88 67 LYS A O 1
ATOM 574 N N . ILE A 1 68 ? 8.788 -0.590 -10.521 1.00 90.19 68 ILE A N 1
ATOM 575 C CA . ILE A 1 68 ? 8.720 -1.786 -9.675 1.00 90.19 68 ILE A CA 1
ATOM 576 C C . ILE A 1 68 ? 8.705 -1.402 -8.196 1.00 90.19 68 ILE A C 1
ATOM 578 O O . ILE A 1 68 ? 7.873 -1.900 -7.435 1.00 90.19 68 ILE A O 1
ATOM 582 N N . VAL A 1 69 ? 9.612 -0.517 -7.779 1.00 88.69 69 VAL A N 1
ATOM 583 C CA . VAL A 1 69 ? 9.711 -0.068 -6.387 1.00 88.69 69 VAL A CA 1
ATOM 584 C C . VAL A 1 69 ? 8.417 0.617 -5.951 1.00 88.69 69 VAL A C 1
ATOM 586 O O . VAL A 1 69 ? 7.861 0.256 -4.911 1.00 88.69 69 VAL A O 1
ATOM 589 N N . ASP A 1 70 ? 7.894 1.545 -6.749 1.00 88.19 70 ASP A N 1
ATOM 590 C CA . ASP A 1 70 ? 6.642 2.249 -6.469 1.00 88.19 70 ASP A CA 1
ATOM 591 C C . ASP A 1 70 ? 5.438 1.289 -6.433 1.00 88.19 70 ASP A C 1
ATOM 593 O O . ASP A 1 70 ? 4.660 1.275 -5.474 1.00 88.19 70 ASP A O 1
ATOM 597 N N . GLY A 1 71 ? 5.323 0.396 -7.418 1.00 88.94 71 GLY A N 1
ATOM 598 C CA . GLY A 1 71 ? 4.261 -0.609 -7.474 1.00 88.94 71 GLY A CA 1
ATOM 599 C C . GLY A 1 71 ? 4.261 -1.550 -6.265 1.00 88.94 71 GLY A C 1
ATOM 600 O O . GLY A 1 71 ? 3.207 -1.816 -5.671 1.00 88.94 71 GLY A O 1
ATOM 601 N N . LEU A 1 72 ? 5.438 -2.020 -5.844 1.00 90.00 72 LEU A N 1
ATOM 602 C CA . LEU A 1 72 ? 5.589 -2.863 -4.657 1.00 90.00 72 LEU A CA 1
ATOM 603 C C . LEU A 1 72 ? 5.327 -2.090 -3.361 1.00 90.00 72 LEU A C 1
ATOM 605 O O . LEU A 1 72 ? 4.691 -2.633 -2.454 1.00 90.00 72 LEU A O 1
ATOM 609 N N . ASN A 1 73 ? 5.757 -0.828 -3.272 1.00 85.38 73 ASN A N 1
ATOM 610 C CA . ASN A 1 73 ? 5.449 0.050 -2.142 1.00 85.38 73 ASN A CA 1
ATOM 611 C C . ASN A 1 73 ? 3.941 0.202 -1.966 1.00 85.38 73 ASN A C 1
ATOM 613 O O . ASN A 1 73 ? 3.411 -0.185 -0.924 1.00 85.38 73 ASN A O 1
ATOM 617 N N . LYS A 1 74 ? 3.236 0.608 -3.026 1.00 86.19 74 LYS A N 1
ATOM 618 C CA . LYS A 1 74 ? 1.773 0.727 -3.031 1.00 86.19 74 LYS A CA 1
ATOM 619 C C . LYS A 1 74 ? 1.086 -0.575 -2.633 1.00 86.19 74 LYS A C 1
ATOM 621 O O . LYS A 1 74 ? 0.063 -0.561 -1.943 1.00 86.19 74 LYS A O 1
ATOM 626 N N . LYS A 1 75 ? 1.617 -1.724 -3.066 1.00 87.50 75 LYS A N 1
ATOM 627 C CA . LYS A 1 75 ? 1.059 -3.026 -2.689 1.00 87.50 75 LYS A CA 1
ATOM 628 C C . LYS A 1 75 ? 1.243 -3.318 -1.201 1.00 87.50 75 LYS A C 1
ATOM 630 O O . LYS A 1 75 ? 0.298 -3.788 -0.568 1.00 87.50 75 LYS A O 1
ATOM 635 N N . ILE A 1 76 ? 2.424 -3.046 -0.654 1.00 84.44 76 ILE A N 1
ATOM 636 C CA . ILE A 1 76 ? 2.713 -3.243 0.769 1.00 84.44 76 ILE A CA 1
ATOM 637 C C . ILE A 1 76 ? 1.857 -2.309 1.623 1.00 84.44 76 ILE A C 1
ATOM 639 O O . ILE A 1 76 ? 1.267 -2.766 2.600 1.00 84.44 76 ILE A O 1
ATOM 643 N N . ASP A 1 77 ? 1.697 -1.053 1.220 1.00 82.75 77 ASP A N 1
ATOM 644 C CA . ASP A 1 77 ? 0.860 -0.098 1.943 1.00 82.75 77 ASP A CA 1
ATOM 645 C C . ASP A 1 77 ? -0.598 -0.565 1.991 1.00 82.75 77 ASP A C 1
ATOM 647 O O . ASP A 1 77 ? -1.213 -0.561 3.055 1.00 82.75 77 ASP A O 1
ATOM 651 N N . LYS A 1 78 ? -1.140 -1.093 0.884 1.00 83.19 78 LYS A N 1
ATOM 652 C CA . LYS A 1 78 ? -2.482 -1.706 0.875 1.00 83.19 78 LYS A CA 1
ATOM 653 C C . LYS A 1 78 ? -2.605 -2.884 1.843 1.00 83.19 78 LYS A C 1
ATOM 655 O O . LYS A 1 78 ? -3.635 -3.011 2.499 1.00 83.19 78 LYS A O 1
ATOM 660 N N . ILE A 1 79 ? -1.586 -3.741 1.927 1.00 82.75 79 ILE A N 1
ATOM 661 C CA . ILE A 1 79 ? -1.577 -4.876 2.865 1.00 82.75 79 ILE A CA 1
ATOM 662 C C . ILE A 1 79 ? -1.598 -4.360 4.306 1.00 82.75 79 ILE A C 1
ATOM 664 O O . ILE A 1 79 ? -2.437 -4.787 5.092 1.00 82.75 79 ILE A O 1
ATOM 668 N N . ILE A 1 80 ? -0.736 -3.395 4.629 1.00 81.50 80 ILE A N 1
ATOM 669 C CA . ILE A 1 80 ? -0.664 -2.789 5.963 1.00 81.50 80 ILE A CA 1
ATOM 670 C C . ILE A 1 80 ? -1.999 -2.145 6.346 1.00 81.50 80 ILE A C 1
ATOM 672 O O . ILE A 1 80 ? -2.495 -2.365 7.448 1.00 81.50 80 ILE A O 1
ATOM 676 N N . MET A 1 81 ? -2.601 -1.375 5.438 1.00 80.25 81 MET A N 1
ATOM 677 C CA . MET A 1 81 ? -3.887 -0.715 5.675 1.00 80.25 81 MET A CA 1
ATOM 678 C C . MET A 1 81 ? -5.011 -1.718 5.913 1.00 80.25 81 MET A C 1
ATOM 680 O O . MET A 1 81 ? -5.840 -1.520 6.798 1.00 80.25 81 MET A O 1
ATOM 684 N N . HIS A 1 82 ? -5.034 -2.804 5.141 1.00 82.00 82 H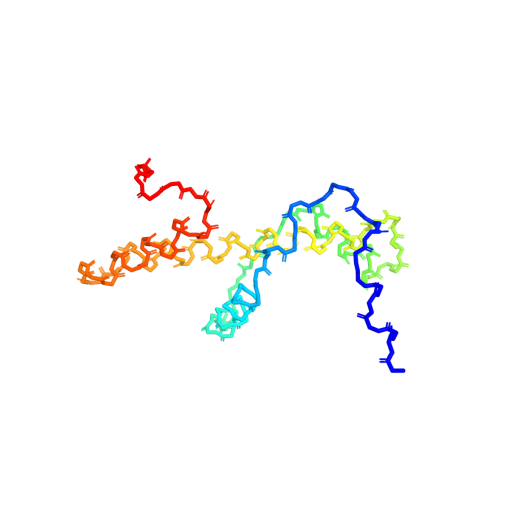IS A N 1
ATOM 685 C CA . HIS A 1 82 ? -6.009 -3.865 5.336 1.00 82.00 82 HIS A CA 1
ATOM 686 C C . HIS A 1 82 ? -5.848 -4.528 6.706 1.00 82.00 82 HIS A C 1
ATOM 688 O O . HIS A 1 82 ? -6.835 -4.703 7.407 1.00 82.00 82 HIS A O 1
ATOM 694 N N . GLU A 1 83 ? -4.619 -4.820 7.128 1.00 80.31 83 GLU A N 1
ATOM 695 C CA . GLU A 1 83 ? -4.351 -5.416 8.440 1.00 80.31 83 GLU A CA 1
ATOM 696 C C . GLU A 1 83 ? -4.711 -4.486 9.600 1.00 80.31 83 GLU A C 1
ATOM 698 O O . GLU A 1 83 ? -5.242 -4.940 10.611 1.00 80.31 83 GLU A O 1
ATOM 703 N N . LEU A 1 84 ? -4.441 -3.186 9.466 1.00 76.75 84 LEU A N 1
ATOM 704 C CA . LEU A 1 84 ? -4.875 -2.176 10.433 1.00 76.75 84 LEU A CA 1
ATOM 705 C C . LEU A 1 84 ? -6.399 -2.141 10.554 1.00 76.75 84 LEU A C 1
ATOM 707 O O . LEU A 1 84 ? -6.934 -2.160 11.662 1.00 76.75 84 LEU A O 1
ATOM 711 N N . TYR A 1 85 ? -7.095 -2.162 9.418 1.00 77.06 85 TYR A N 1
ATOM 712 C CA . TYR A 1 85 ? -8.551 -2.214 9.390 1.00 77.06 85 TYR A CA 1
ATOM 713 C C . TYR A 1 85 ? -9.108 -3.522 9.974 1.00 77.06 85 TYR A C 1
ATOM 715 O O . TYR A 1 85 ? -10.072 -3.491 10.737 1.00 77.06 85 TYR A O 1
ATOM 723 N N . GLU A 1 86 ? -8.505 -4.672 9.662 1.00 79.25 86 GLU A N 1
ATOM 724 C CA . GLU A 1 86 ? -8.881 -5.958 10.257 1.00 79.25 86 GLU A CA 1
ATOM 725 C C . GLU A 1 86 ? -8.720 -5.917 11.777 1.00 79.25 86 GLU A C 1
ATOM 727 O O . GLU A 1 86 ? -9.672 -6.237 12.483 1.00 79.25 86 GLU A O 1
ATOM 732 N N . LYS A 1 87 ? -7.570 -5.446 12.282 1.00 77.69 87 LYS A N 1
ATOM 733 C CA . LYS A 1 87 ? -7.316 -5.293 13.724 1.00 77.69 87 LYS A CA 1
ATOM 734 C C . LYS A 1 87 ? -8.355 -4.402 14.393 1.00 77.69 87 LYS A C 1
ATOM 736 O O . LYS A 1 87 ? -8.896 -4.800 15.418 1.00 77.69 87 LYS A O 1
ATOM 741 N N . TYR A 1 88 ? -8.666 -3.252 13.793 1.00 79.00 88 TYR A N 1
ATOM 742 C CA . TYR A 1 88 ? -9.737 -2.364 14.247 1.00 79.00 88 TYR A CA 1
ATOM 743 C C . TYR A 1 88 ? -11.081 -3.103 14.334 1.00 79.00 88 TYR A C 1
ATOM 745 O O . TYR A 1 88 ? -11.760 -3.056 15.358 1.00 79.00 88 TYR A O 1
ATOM 753 N N . LYS A 1 89 ? -11.457 -3.831 13.277 1.00 80.06 89 LYS A N 1
ATOM 754 C CA . LYS A 1 89 ? -12.747 -4.527 13.194 1.00 80.06 89 LYS A CA 1
ATOM 755 C C . LYS A 1 89 ? -12.853 -5.710 14.162 1.00 80.06 89 LYS A C 1
ATOM 757 O O . LYS A 1 89 ? -13.952 -6.024 14.608 1.00 80.06 89 LYS A O 1
ATOM 762 N N . THR A 1 90 ? -11.742 -6.382 14.460 1.00 81.31 90 THR A N 1
ATOM 763 C CA . THR A 1 90 ? -11.698 -7.563 15.338 1.00 81.31 90 THR A CA 1
ATOM 764 C C . THR A 1 90 ? -11.319 -7.247 16.786 1.00 81.31 90 THR A C 1
ATOM 766 O O . THR A 1 90 ? -11.201 -8.177 17.582 1.00 81.31 90 THR A O 1
ATOM 769 N N . ALA A 1 91 ? -11.085 -5.977 17.133 1.00 82.00 91 ALA A N 1
ATOM 770 C CA . ALA A 1 91 ? -10.678 -5.580 18.477 1.00 82.00 91 ALA A CA 1
ATOM 771 C C . ALA A 1 91 ? -11.775 -5.915 19.513 1.00 82.00 91 ALA A C 1
ATOM 773 O O . ALA A 1 91 ? -12.938 -5.556 19.306 1.00 82.00 91 ALA A O 1
ATOM 774 N N . PRO A 1 92 ? -11.435 -6.600 20.622 1.00 76.94 92 PRO A N 1
ATOM 775 C CA . PRO A 1 92 ? -12.403 -7.002 21.641 1.00 76.94 92 PRO A CA 1
ATOM 776 C C . PRO A 1 92 ? -12.791 -5.861 22.591 1.00 76.94 92 PRO A C 1
ATOM 778 O O . PRO A 1 92 ? -13.878 -5.902 23.165 1.00 76.94 92 PRO A O 1
ATOM 781 N N . THR A 1 93 ? -11.921 -4.861 22.776 1.00 85.88 93 THR A N 1
ATOM 782 C CA . THR A 1 93 ? -12.138 -3.729 23.688 1.00 85.88 93 THR A CA 1
ATOM 783 C C . THR A 1 93 ? -12.216 -2.401 22.940 1.00 85.88 93 THR A C 1
ATOM 785 O O . THR A 1 93 ? -11.647 -2.232 21.860 1.00 85.88 93 THR A O 1
ATOM 788 N N . GLU A 1 94 ? -12.928 -1.439 23.529 1.00 81.75 94 GLU A N 1
ATOM 789 C CA . GLU A 1 94 ? -13.110 -0.104 22.949 1.00 81.75 94 GLU A CA 1
ATOM 790 C C . GLU A 1 94 ? -11.786 0.666 22.838 1.00 81.75 94 GLU A C 1
ATOM 792 O O . GLU A 1 94 ? -11.537 1.320 21.832 1.00 81.75 94 GLU A O 1
ATOM 797 N N . GLU A 1 95 ? -10.904 0.535 23.831 1.00 83.06 95 GLU A N 1
ATOM 798 C CA . GLU A 1 95 ? -9.601 1.210 23.850 1.00 83.06 95 GLU A CA 1
ATOM 799 C C . GLU A 1 95 ? -8.660 0.694 22.752 1.00 83.06 95 GLU A C 1
ATOM 801 O O . GLU A 1 95 ? -8.011 1.482 22.062 1.00 83.06 95 GLU A O 1
ATOM 806 N N . GLU A 1 96 ? -8.600 -0.625 22.541 1.00 79.56 96 GLU A N 1
ATOM 807 C CA . GLU A 1 96 ? -7.784 -1.213 21.471 1.00 79.56 96 GLU A CA 1
ATOM 808 C C . GLU A 1 96 ? -8.341 -0.873 20.088 1.00 79.56 96 GLU A C 1
ATOM 810 O O . GLU A 1 96 ? -7.579 -0.625 19.148 1.00 79.56 96 GLU A O 1
ATOM 815 N N . ARG A 1 97 ? -9.672 -0.813 19.973 1.00 81.38 97 ARG A N 1
ATOM 816 C CA . ARG A 1 97 ? -10.352 -0.387 18.753 1.00 81.38 97 ARG A CA 1
ATOM 817 C C . ARG A 1 97 ? -10.025 1.064 18.423 1.00 81.38 97 ARG A C 1
ATOM 819 O O . ARG A 1 97 ? -9.673 1.368 17.286 1.00 81.38 97 ARG A O 1
ATOM 826 N N . GLU A 1 98 ? -10.094 1.945 19.409 1.00 80.62 98 GLU A N 1
ATOM 827 C CA . GLU A 1 98 ? -9.824 3.366 19.222 1.00 80.62 98 GLU A CA 1
ATOM 828 C C . GLU A 1 98 ? -8.349 3.634 18.902 1.00 80.62 98 GLU A C 1
ATOM 830 O O . GLU A 1 98 ? -8.032 4.413 18.003 1.00 80.62 98 GLU A O 1
ATOM 835 N N . LYS A 1 99 ? -7.430 2.892 19.525 1.00 81.94 99 LYS A N 1
ATOM 836 C CA . LYS A 1 99 ? -6.009 2.945 19.171 1.00 81.94 99 LYS A CA 1
ATOM 837 C C . LYS A 1 99 ? -5.755 2.515 17.721 1.00 81.94 99 LYS A C 1
ATOM 839 O O . LYS A 1 99 ? -5.026 3.189 16.997 1.00 81.94 99 LYS A O 1
ATOM 844 N N . ALA A 1 100 ? -6.376 1.422 17.274 1.00 78.00 100 ALA A N 1
ATOM 845 C CA . ALA A 1 100 ? -6.261 0.962 15.890 1.00 78.00 100 ALA A CA 1
ATOM 846 C C . ALA A 1 100 ? -6.899 1.945 14.889 1.00 78.00 100 ALA A C 1
ATOM 848 O O . ALA A 1 100 ? -6.394 2.102 13.775 1.00 78.00 100 ALA A O 1
ATOM 849 N N . ARG A 1 101 ? -7.980 2.634 15.287 1.00 81.69 101 ARG A N 1
ATOM 850 C CA . ARG A 1 101 ? -8.597 3.715 14.504 1.00 81.69 101 ARG A CA 1
ATOM 851 C C . ARG A 1 101 ? -7.615 4.861 14.304 1.00 81.69 101 ARG A C 1
ATOM 853 O O . ARG A 1 101 ? -7.429 5.293 13.167 1.00 81.69 101 ARG A O 1
ATOM 860 N N . GLN A 1 102 ? -6.982 5.315 15.380 1.00 79.44 102 GLN A N 1
ATOM 861 C CA . GLN A 1 102 ? -6.046 6.428 15.311 1.00 79.44 102 GLN A CA 1
ATOM 862 C C . GLN A 1 102 ? -4.827 6.080 14.450 1.00 79.44 102 GLN A C 1
ATOM 864 O O . GLN A 1 102 ? -4.498 6.824 13.530 1.00 79.44 102 GLN A O 1
ATOM 869 N N . GLU A 1 103 ? -4.255 4.883 14.627 1.00 79.94 103 GLU A N 1
ATOM 870 C CA . GLU A 1 103 ? -3.163 4.396 13.774 1.00 79.94 103 GLU A CA 1
ATOM 871 C C . GLU A 1 103 ? -3.562 4.329 12.285 1.00 79.94 103 GLU A C 1
ATOM 873 O O . GLU A 1 103 ? -2.740 4.602 11.411 1.00 79.94 103 GLU A O 1
ATOM 878 N N . TYR A 1 104 ? -4.814 3.987 11.958 1.00 77.19 104 TYR A N 1
ATOM 879 C CA . TYR A 1 104 ? -5.302 3.995 10.574 1.00 77.19 104 TYR A CA 1
ATOM 880 C C . TYR A 1 104 ? -5.444 5.417 10.007 1.00 77.19 104 TYR A C 1
ATOM 882 O O . TYR A 1 104 ? -5.032 5.667 8.871 1.00 77.19 104 TYR A O 1
ATOM 890 N N . ILE A 1 105 ? -6.013 6.343 10.784 1.00 77.88 105 ILE A N 1
ATOM 891 C CA . ILE A 1 105 ? -6.234 7.745 10.396 1.00 77.88 105 ILE A CA 1
ATOM 892 C C . ILE A 1 105 ? -4.903 8.460 10.164 1.00 77.88 105 ILE A C 1
ATOM 894 O O . ILE A 1 105 ? -4.703 9.032 9.088 1.00 77.88 105 ILE A O 1
ATOM 898 N N . ASP A 1 106 ? -3.979 8.347 11.118 1.00 79.44 106 ASP A N 1
ATOM 899 C CA . ASP A 1 106 ? -2.649 8.955 11.049 1.00 79.44 106 ASP A CA 1
ATOM 900 C C . ASP A 1 106 ? -1.901 8.477 9.799 1.00 79.44 106 ASP A C 1
ATOM 902 O O . ASP A 1 106 ? -1.217 9.244 9.120 1.00 79.44 106 ASP A O 1
ATOM 906 N N . LYS A 1 107 ? -2.085 7.205 9.427 1.00 73.88 107 LYS A N 1
ATOM 907 C CA . LYS A 1 107 ? -1.480 6.645 8.218 1.00 73.88 107 LYS A CA 1
ATOM 908 C C . LYS A 1 107 ? -2.164 7.048 6.924 1.00 73.88 107 LYS A C 1
ATOM 910 O O . LYS A 1 107 ? -1.491 7.161 5.902 1.00 73.88 107 LYS A O 1
ATOM 915 N N . ARG A 1 108 ? -3.483 7.223 6.939 1.00 73.62 108 ARG A N 1
ATOM 916 C CA . ARG A 1 108 ? -4.245 7.723 5.791 1.00 73.62 108 ARG A CA 1
ATOM 917 C C . ARG A 1 108 ? -3.978 9.204 5.522 1.00 73.62 108 ARG A C 1
ATOM 919 O O . ARG A 1 108 ? -4.272 9.642 4.413 1.00 73.62 108 ARG A O 1
ATOM 926 N N . GLY A 1 109 ? -3.466 9.947 6.506 1.00 73.56 109 GLY A N 1
ATOM 927 C CA . GLY A 1 109 ? -3.282 11.397 6.418 1.00 73.56 109 GLY A CA 1
ATOM 928 C C . GLY A 1 109 ? -4.613 12.150 6.342 1.00 73.56 109 GLY A C 1
ATOM 929 O O . GLY A 1 109 ? -4.686 13.226 5.757 1.00 73.56 109 GLY A O 1
ATOM 930 N N . VAL A 1 110 ? -5.685 11.554 6.870 1.00 70.94 110 VAL A N 1
ATOM 931 C CA . VAL A 1 110 ? -7.026 12.154 6.904 1.00 70.94 110 VAL A CA 1
ATOM 932 C C . VAL A 1 110 ? -7.278 12.793 8.264 1.00 70.94 110 VAL A C 1
ATOM 934 O O . VAL A 1 110 ? -6.674 12.409 9.26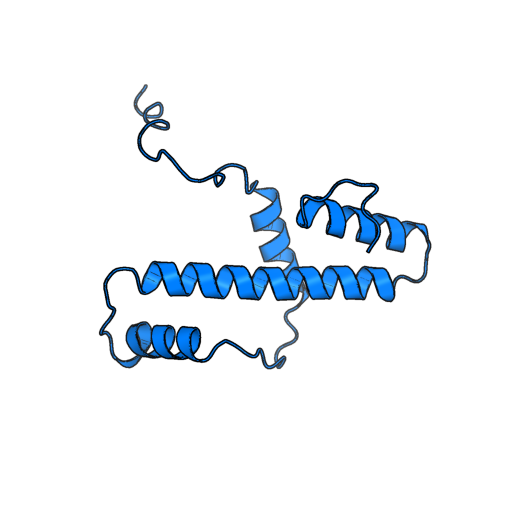0 1.00 70.94 110 VAL A O 1
ATOM 937 N N . PHE A 1 111 ? -8.178 13.776 8.316 1.00 72.31 111 PHE A N 1
ATOM 938 C CA . PHE A 1 111 ? -8.544 14.421 9.576 1.00 72.31 111 PHE A CA 1
ATOM 939 C C . PHE A 1 111 ? -9.152 13.418 10.567 1.00 72.31 111 PHE A C 1
ATOM 941 O O . PHE A 1 111 ? -9.886 12.514 10.179 1.00 72.31 111 PHE A O 1
ATOM 948 N N . GLU A 1 112 ? -8.919 13.630 11.860 1.00 69.12 112 GLU A N 1
ATOM 949 C CA . GLU A 1 112 ? -9.376 12.757 12.956 1.00 69.12 112 GLU A CA 1
ATOM 950 C C . GLU A 1 112 ? -10.903 12.558 13.008 1.00 69.12 112 GLU A C 1
ATOM 952 O O . GLU A 1 112 ? -11.407 11.506 13.410 1.00 69.12 112 GLU A O 1
ATOM 957 N N . ASN A 1 113 ? -11.639 13.559 12.519 1.00 73.12 113 ASN A N 1
ATOM 958 C CA . ASN A 1 113 ? -13.098 13.557 12.408 1.00 73.12 113 ASN A CA 1
ATOM 959 C C . ASN A 1 113 ? -13.617 12.953 11.092 1.00 73.12 113 ASN A C 1
ATOM 961 O O . ASN A 1 113 ? -14.811 13.056 10.798 1.00 73.12 113 ASN A O 1
ATOM 965 N N . PHE A 1 114 ? -12.747 12.363 10.271 1.00 65.00 114 PHE A N 1
ATOM 966 C CA . PHE A 1 114 ? -13.147 11.713 9.031 1.00 65.00 114 PHE A CA 1
ATOM 967 C C . PHE A 1 114 ? -14.048 10.510 9.338 1.00 65.00 114 PHE A C 1
ATOM 969 O O . PHE A 1 114 ? -13.652 9.576 10.035 1.00 65.00 114 PHE A O 1
ATOM 976 N N . ARG A 1 115 ? -15.278 10.541 8.815 1.00 56.78 115 ARG A N 1
ATOM 977 C CA . ARG A 1 115 ? -16.228 9.427 8.901 1.00 56.78 115 ARG A CA 1
ATOM 978 C C . ARG A 1 115 ? -16.146 8.608 7.615 1.00 56.78 115 ARG A C 1
ATOM 980 O O . ARG A 1 115 ? -16.304 9.170 6.533 1.00 56.78 115 ARG A O 1
ATOM 987 N N . TRP A 1 116 ? -15.870 7.314 7.755 1.00 63.25 116 TRP A N 1
ATOM 988 C CA . TRP A 1 116 ? -15.874 6.327 6.671 1.00 63.25 116 TRP A CA 1
ATOM 989 C C . TRP A 1 116 ? -17.278 5.798 6.373 1.00 63.25 116 TRP A C 1
ATOM 991 O O . TRP A 1 116 ? -18.143 5.845 7.280 1.00 63.25 116 TRP A O 1
#